Protein AF-A0A7J7K8N5-F1 (afdb_monomer_lite)

Radius of gyration: 15.42 Å; chains: 1; bounding box: 38×20×42 Å

Structure (mmCIF, N/CA/C/O backbone):
data_AF-A0A7J7K8N5-F1
#
_entry.id   AF-A0A7J7K8N5-F1
#
loop_
_atom_site.group_PDB
_atom_site.id
_atom_site.type_symbol
_atom_site.label_atom_id
_atom_site.label_alt_id
_atom_site.label_comp_id
_atom_site.label_asym_id
_atom_site.label_entity_id
_atom_site.label_seq_id
_atom_site.pdbx_PDB_ins_code
_atom_site.Cartn_x
_atom_site.Cartn_y
_atom_site.Cartn_z
_atom_site.occupancy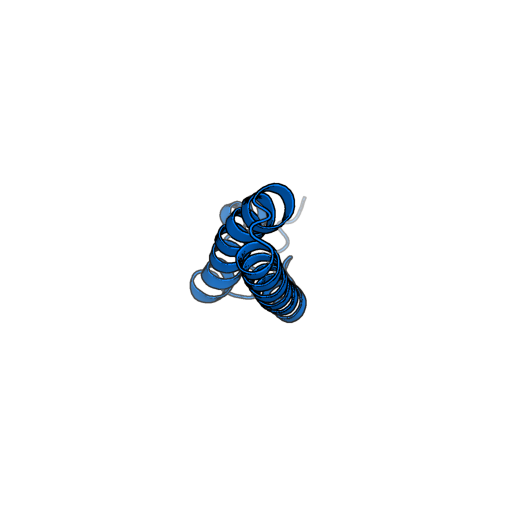
_atom_site.B_iso_or_equiv
_atom_site.auth_seq_id
_atom_site.auth_comp_id
_atom_site.auth_asym_id
_atom_site.auth_atom_id
_atom_site.pdbx_PDB_model_num
ATOM 1 N N . MET A 1 1 ? 4.294 4.928 -9.217 1.00 77.50 1 MET A N 1
ATOM 2 C CA . MET A 1 1 ? 3.467 4.026 -10.059 1.00 77.50 1 MET A CA 1
ATOM 3 C C . MET A 1 1 ? 3.449 4.451 -11.523 1.00 77.50 1 MET A C 1
ATOM 5 O O . MET A 1 1 ? 3.762 3.611 -12.350 1.00 77.50 1 MET A O 1
ATOM 9 N N . GLY A 1 2 ? 3.142 5.714 -11.860 1.00 84.56 2 GLY A N 1
ATOM 10 C CA . GLY A 1 2 ? 3.147 6.178 -13.262 1.00 84.56 2 GLY A CA 1
ATOM 11 C C . GLY A 1 2 ? 4.475 5.940 -13.997 1.00 84.56 2 GLY A C 1
ATOM 12 O O . GLY A 1 2 ? 4.469 5.457 -15.123 1.00 84.56 2 GLY A O 1
ATOM 13 N N . GLU A 1 3 ? 5.604 6.166 -13.320 1.00 84.62 3 GLU A N 1
ATOM 14 C CA . GLU A 1 3 ? 6.937 5.857 -13.852 1.00 84.62 3 GLU A CA 1
ATOM 15 C C . GLU A 1 3 ? 7.107 4.365 -14.171 1.00 84.62 3 GLU A C 1
ATOM 17 O O . GLU A 1 3 ? 7.440 4.035 -15.296 1.00 84.62 3 GLU A O 1
ATOM 22 N N . VAL A 1 4 ? 6.770 3.466 -13.239 1.00 85.62 4 VAL A N 1
ATOM 23 C CA . VAL A 1 4 ? 6.843 2.004 -13.439 1.00 85.62 4 VAL A CA 1
ATOM 24 C C . VAL A 1 4 ? 5.974 1.519 -14.596 1.00 85.62 4 VAL A C 1
ATOM 26 O O . VAL A 1 4 ? 6.367 0.624 -15.337 1.00 85.62 4 VAL A O 1
ATOM 29 N N . ILE A 1 5 ? 4.793 2.113 -14.787 1.00 85.38 5 ILE A N 1
ATOM 30 C CA . ILE A 1 5 ? 3.918 1.769 -15.916 1.00 85.38 5 ILE A CA 1
ATOM 31 C C . ILE A 1 5 ? 4.529 2.244 -17.244 1.00 85.38 5 ILE A C 1
ATOM 33 O O . ILE A 1 5 ? 4.414 1.536 -18.245 1.00 85.38 5 ILE A O 1
ATOM 37 N N . SER A 1 6 ? 5.182 3.411 -17.242 1.00 82.69 6 SER A N 1
ATOM 38 C CA . SER A 1 6 ? 5.843 4.003 -18.411 1.00 82.69 6 SER A CA 1
ATOM 39 C C . SER A 1 6 ? 7.116 3.244 -18.801 1.00 82.69 6 SER A C 1
ATOM 41 O O . SER A 1 6 ? 7.287 2.866 -19.956 1.00 82.69 6 SER A O 1
ATOM 43 N N . THR A 1 7 ? 7.978 2.948 -17.826 1.00 84.31 7 THR A N 1
ATOM 44 C CA . THR A 1 7 ? 9.255 2.246 -18.023 1.00 84.31 7 THR A CA 1
ATOM 45 C C . THR A 1 7 ? 9.103 0.730 -18.068 1.00 84.31 7 THR A C 1
ATOM 47 O O . THR A 1 7 ? 10.066 0.034 -18.386 1.00 84.31 7 THR A O 1
ATOM 50 N N . LYS A 1 8 ? 7.911 0.209 -17.737 1.00 83.25 8 LYS A N 1
ATOM 51 C CA . LYS A 1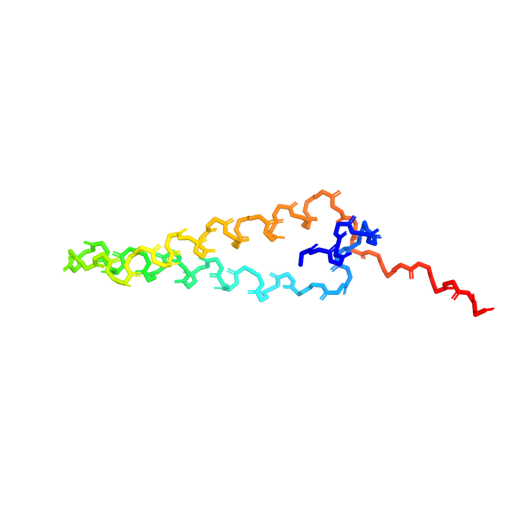 8 ? 7.617 -1.229 -17.628 1.00 83.25 8 LYS A CA 1
ATOM 52 C C . LYS A 1 8 ? 8.592 -1.954 -16.689 1.00 83.25 8 LYS A C 1
ATOM 54 O O . LYS A 1 8 ? 8.877 -3.133 -16.883 1.00 83.25 8 LYS A O 1
ATOM 59 N N . SER A 1 9 ? 9.103 -1.247 -15.680 1.00 82.00 9 SER A N 1
ATOM 60 C CA . SER A 1 9 ? 10.136 -1.722 -14.761 1.00 82.00 9 SER A CA 1
ATOM 61 C C . SER A 1 9 ? 9.855 -1.258 -13.339 1.00 82.00 9 SER A C 1
ATOM 63 O O . SER A 1 9 ? 9.550 -0.088 -13.107 1.00 82.00 9 SER A O 1
ATOM 65 N N . THR A 1 10 ? 10.015 -2.158 -12.368 1.00 86.81 10 THR A N 1
ATOM 66 C CA . THR A 1 10 ? 9.919 -1.818 -10.941 1.00 86.81 10 THR A CA 1
ATOM 67 C C . THR A 1 10 ? 11.250 -1.382 -10.329 1.00 86.81 10 THR A C 1
ATOM 69 O O . THR A 1 10 ? 11.338 -1.289 -9.109 1.00 86.81 10 THR A O 1
ATOM 72 N N . ALA A 1 11 ? 12.288 -1.111 -11.128 1.00 85.31 11 ALA A N 1
ATOM 73 C CA . ALA A 1 11 ? 13.618 -0.768 -10.616 1.00 85.31 11 ALA A CA 1
ATOM 74 C C . ALA A 1 11 ? 13.640 0.514 -9.759 1.00 85.31 11 ALA A C 1
ATOM 76 O O . ALA A 1 11 ? 14.490 0.651 -8.884 1.00 85.31 11 ALA A O 1
ATOM 77 N N . SER A 1 12 ? 12.695 1.437 -9.974 1.00 83.06 12 SER A N 1
ATOM 78 C CA . SER A 1 12 ? 12.544 2.646 -9.152 1.00 83.06 12 SER A CA 1
ATOM 79 C C . SER A 1 12 ? 11.745 2.426 -7.859 1.00 83.06 12 SER A C 1
ATOM 81 O O . SER A 1 12 ? 11.633 3.341 -7.044 1.00 83.06 12 SER A O 1
ATOM 83 N N . MET A 1 13 ? 11.184 1.231 -7.637 1.00 89.19 13 MET A N 1
ATOM 84 C CA . MET A 1 13 ? 10.376 0.909 -6.459 1.00 89.19 13 MET A CA 1
ATOM 85 C C . MET A 1 13 ? 11.114 -0.029 -5.494 1.00 89.19 13 MET A C 1
ATOM 87 O O . MET A 1 13 ? 11.743 -1.004 -5.896 1.00 89.19 13 MET A O 1
ATOM 91 N N . ASN A 1 14 ? 10.968 0.218 -4.187 1.00 90.25 14 ASN A N 1
ATOM 92 C CA . ASN A 1 14 ? 11.485 -0.661 -3.135 1.00 90.25 14 ASN A CA 1
ATOM 93 C C . ASN A 1 14 ? 10.387 -1.611 -2.630 1.00 90.25 14 ASN A C 1
ATOM 95 O O . ASN A 1 14 ? 9.417 -1.173 -2.010 1.00 90.25 14 ASN A O 1
ATOM 99 N N . PHE A 1 15 ? 10.570 -2.915 -2.859 1.00 88.94 15 PHE A N 1
ATOM 100 C CA . PHE A 1 15 ? 9.605 -3.949 -2.478 1.00 88.94 15 PHE A CA 1
ATOM 101 C C . PHE A 1 15 ? 9.312 -3.976 -0.971 1.00 88.94 15 PHE A C 1
ATOM 103 O O . PHE A 1 15 ? 8.149 -4.026 -0.574 1.00 88.94 15 PHE A O 1
ATOM 110 N N . ILE A 1 16 ? 10.349 -3.894 -0.130 1.00 91.44 16 ILE A N 1
ATOM 111 C CA . ILE A 1 16 ? 10.204 -3.954 1.332 1.00 91.44 16 ILE A CA 1
ATOM 112 C C . ILE A 1 16 ? 9.394 -2.762 1.834 1.00 91.44 16 ILE A C 1
ATOM 114 O O . ILE A 1 16 ? 8.519 -2.925 2.680 1.00 91.44 16 ILE A O 1
ATOM 118 N N . LEU A 1 17 ? 9.633 -1.576 1.272 1.00 92.62 17 LEU A N 1
ATOM 119 C CA . LEU A 1 17 ? 8.877 -0.381 1.630 1.00 92.62 17 LEU A CA 1
ATOM 120 C C . LEU A 1 17 ? 7.407 -0.488 1.198 1.00 92.62 17 LEU A C 1
ATOM 122 O O . LEU A 1 17 ? 6.516 -0.142 1.970 1.00 92.62 17 LEU A O 1
ATOM 126 N N . SER A 1 18 ? 7.135 -1.001 -0.006 1.00 93.56 18 SER A N 1
ATOM 127 C CA . SER A 1 18 ? 5.760 -1.248 -0.461 1.00 93.56 18 SER A CA 1
ATOM 128 C C . SER A 1 18 ? 5.032 -2.266 0.423 1.00 93.56 18 SER A C 1
ATOM 130 O O . SER A 1 18 ? 3.864 -2.053 0.753 1.00 93.56 18 SER A O 1
ATOM 132 N N . LEU A 1 19 ? 5.715 -3.327 0.861 1.00 94.75 19 LEU A N 1
ATOM 133 C CA . LEU A 1 19 ? 5.152 -4.315 1.781 1.00 94.75 19 LEU A CA 1
ATOM 134 C C . LEU A 1 19 ? 4.899 -3.723 3.175 1.00 94.75 19 LEU A C 1
ATOM 136 O O . LEU A 1 19 ? 3.828 -3.932 3.739 1.00 94.75 19 LEU A O 1
ATOM 140 N N . ALA A 1 20 ? 5.840 -2.943 3.708 1.00 96.94 20 ALA A N 1
ATOM 141 C CA . ALA A 1 20 ? 5.673 -2.255 4.986 1.00 96.94 20 ALA A CA 1
ATOM 142 C C . ALA A 1 20 ? 4.467 -1.303 4.959 1.00 96.94 20 ALA A C 1
ATOM 144 O O . ALA A 1 20 ? 3.655 -1.310 5.880 1.00 96.94 20 ALA A O 1
ATOM 145 N N . ASN A 1 21 ? 4.292 -0.552 3.868 1.00 95.88 21 ASN A N 1
ATOM 146 C CA . ASN A 1 21 ? 3.130 0.318 3.689 1.00 95.88 21 ASN A CA 1
ATOM 147 C C . ASN A 1 21 ? 1.811 -0.461 3.647 1.00 95.88 21 ASN A C 1
ATOM 149 O O . ASN A 1 21 ? 0.825 0.007 4.209 1.00 95.88 21 ASN A O 1
ATOM 153 N N . LEU A 1 22 ? 1.781 -1.646 3.024 1.00 97.44 22 LEU A N 1
ATOM 154 C CA . LEU A 1 22 ? 0.590 -2.499 3.051 1.00 97.44 22 LEU A CA 1
ATOM 155 C C . LEU A 1 22 ? 0.239 -2.911 4.487 1.00 97.44 22 LEU A C 1
ATOM 157 O O . LEU A 1 22 ? -0.919 -2.805 4.885 1.00 97.44 22 LEU A O 1
ATOM 161 N N . LEU A 1 23 ? 1.229 -3.364 5.261 1.00 97.75 23 LEU A N 1
ATOM 162 C CA . LEU A 1 23 ? 1.020 -3.799 6.644 1.00 97.75 23 LEU A CA 1
ATOM 163 C C . LEU A 1 23 ? 0.527 -2.651 7.529 1.00 97.75 23 LEU A C 1
ATOM 165 O O . LEU A 1 23 ? -0.446 -2.829 8.255 1.00 97.75 23 LEU A O 1
ATOM 169 N N . LEU A 1 24 ? 1.132 -1.467 7.403 1.00 97.38 24 LEU A N 1
ATOM 170 C CA . LEU A 1 24 ? 0.695 -0.269 8.122 1.00 97.38 24 LEU A CA 1
ATOM 171 C C . LEU A 1 24 ? -0.732 0.136 7.730 1.00 97.38 24 LEU A C 1
ATOM 173 O O . LEU A 1 24 ? -1.549 0.428 8.600 1.00 97.38 24 LEU A O 1
ATOM 177 N N . ALA A 1 25 ? -1.068 0.118 6.438 1.00 97.00 25 ALA A N 1
ATOM 178 C CA . ALA A 1 25 ? -2.420 0.433 5.985 1.00 97.00 25 ALA A CA 1
ATOM 179 C C . ALA A 1 25 ? -3.454 -0.559 6.544 1.00 97.00 25 ALA A C 1
ATOM 181 O O . ALA A 1 25 ? -4.540 -0.142 6.949 1.00 97.00 25 ALA A O 1
ATOM 182 N N . ILE A 1 26 ? -3.125 -1.857 6.603 1.00 97.88 26 ILE A N 1
ATOM 183 C CA . ILE A 1 26 ? -3.972 -2.884 7.231 1.00 97.88 26 ILE A CA 1
ATOM 184 C C . ILE A 1 26 ? -4.143 -2.588 8.722 1.00 97.88 26 ILE A C 1
ATOM 186 O O . ILE A 1 26 ? -5.277 -2.507 9.190 1.00 97.88 26 ILE A O 1
ATOM 190 N N . GLU A 1 27 ? -3.043 -2.388 9.449 1.00 98.19 27 GLU A N 1
ATOM 191 C CA . GLU A 1 27 ? -3.043 -2.101 10.887 1.00 98.19 27 GLU A CA 1
ATOM 192 C C . GLU A 1 27 ? -3.945 -0.908 11.217 1.00 98.19 27 GLU A C 1
ATOM 194 O O . GLU A 1 27 ? -4.868 -1.030 12.023 1.00 98.19 27 GLU A O 1
ATOM 199 N N . TRP A 1 28 ? -3.747 0.223 10.541 1.00 97.06 28 TRP A N 1
ATOM 200 C CA . TRP A 1 28 ? -4.516 1.438 10.793 1.00 97.06 28 TRP A CA 1
ATOM 201 C C . TRP A 1 28 ? -5.971 1.350 10.329 1.00 97.06 28 TRP A C 1
ATOM 203 O O . TRP A 1 28 ? -6.850 1.933 10.967 1.00 97.06 28 TRP A O 1
ATOM 213 N N . SER A 1 29 ? -6.254 0.607 9.256 1.00 95.62 29 SER A N 1
ATOM 214 C CA . SER A 1 29 ? -7.635 0.344 8.829 1.00 95.62 29 SER A CA 1
ATOM 215 C C . SER A 1 29 ? -8.385 -0.467 9.882 1.00 95.62 29 SER A C 1
ATOM 217 O O . SER A 1 29 ? -9.495 -0.103 10.270 1.00 95.62 29 SER A O 1
ATOM 219 N N . VAL A 1 30 ? -7.759 -1.538 10.377 1.00 97.00 30 VAL A N 1
ATOM 220 C CA . VAL A 1 30 ? -8.313 -2.406 11.423 1.00 97.00 30 VAL A CA 1
ATOM 221 C C . VAL A 1 30 ? -8.483 -1.626 12.726 1.00 97.00 30 VAL A C 1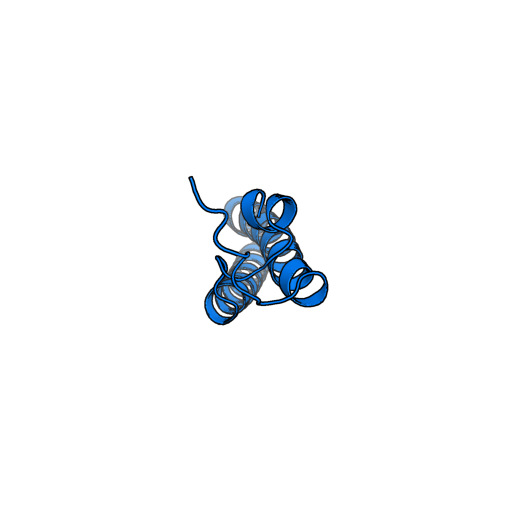
ATOM 223 O O . VAL A 1 30 ? -9.550 -1.672 13.336 1.00 97.00 30 VAL A O 1
ATOM 226 N N . TYR A 1 31 ? -7.478 -0.844 13.116 1.00 96.81 31 TYR A N 1
ATOM 227 C CA . TYR A 1 31 ? -7.535 0.025 14.288 1.00 96.81 31 TYR A CA 1
ATOM 228 C C . TYR A 1 31 ? -8.681 1.045 14.201 1.00 96.81 31 TYR A C 1
ATOM 230 O O . TYR A 1 31 ? -9.501 1.141 15.115 1.00 96.81 31 TYR A O 1
ATOM 238 N N . GLY A 1 32 ? -8.789 1.769 13.083 1.00 96.19 32 GLY A N 1
ATOM 239 C CA . GLY A 1 32 ? -9.860 2.740 12.859 1.00 96.19 32 GLY A CA 1
ATOM 240 C C . GLY A 1 32 ? -11.249 2.099 12.868 1.00 96.19 32 GLY A C 1
ATOM 241 O O . GLY A 1 32 ? -12.181 2.675 13.429 1.00 96.19 32 GLY A O 1
ATOM 242 N N . TYR A 1 33 ? -11.380 0.892 12.312 1.00 96.25 33 TYR A N 1
ATOM 243 C CA . TYR A 1 33 ? -12.623 0.122 12.344 1.00 96.25 33 TYR A CA 1
ATOM 244 C C . TYR A 1 33 ? -13.039 -0.237 13.775 1.00 96.25 33 TYR A C 1
ATOM 246 O O . TYR A 1 33 ? -14.183 0.014 1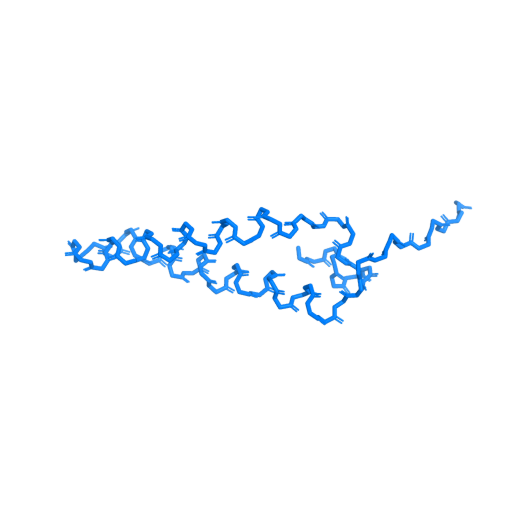4.152 1.00 96.25 33 TYR A O 1
ATOM 254 N N . PHE A 1 34 ? -12.116 -0.747 14.598 1.00 97.06 34 PHE A N 1
ATOM 255 C CA . PHE A 1 34 ? -12.410 -1.077 15.998 1.00 97.06 34 PHE A CA 1
ATOM 256 C C . PHE A 1 34 ? -12.786 0.143 16.843 1.00 97.06 34 PHE A C 1
ATOM 258 O O . PHE A 1 34 ? -13.579 0.021 17.773 1.00 97.06 34 PHE A O 1
ATOM 265 N N . LEU A 1 35 ? -12.267 1.322 16.503 1.00 96.38 35 LEU A N 1
ATOM 266 C CA . LEU A 1 35 ? -12.657 2.578 17.141 1.00 96.38 35 LEU A CA 1
ATOM 267 C C . LEU A 1 35 ? -13.960 3.180 16.596 1.00 96.38 35 LEU A C 1
ATOM 269 O O . LEU A 1 35 ? -14.390 4.222 17.088 1.00 96.38 35 LEU A O 1
ATOM 273 N N . GLY A 1 36 ? -14.563 2.595 15.556 1.00 95.00 36 GLY A N 1
ATOM 274 C CA . GLY A 1 36 ? -15.688 3.208 14.844 1.00 95.00 36 GLY A CA 1
ATOM 275 C C . GLY A 1 36 ? -15.326 4.552 14.198 1.00 95.00 36 GLY A C 1
ATOM 276 O O . GLY A 1 36 ? -16.199 5.386 13.964 1.00 95.00 36 GLY A O 1
ATOM 277 N N . ASN A 1 37 ? -14.038 4.794 13.929 1.00 94.31 37 ASN A N 1
ATOM 278 C CA . ASN A 1 37 ? -13.530 6.068 13.439 1.00 94.31 37 ASN A CA 1
ATOM 279 C C . ASN A 1 37 ? -13.232 6.003 11.936 1.00 94.31 37 ASN A C 1
ATOM 281 O O . ASN A 1 37 ? -12.137 5.638 11.499 1.00 94.31 37 ASN A O 1
ATOM 285 N N . MET A 1 38 ? -14.208 6.432 11.135 1.00 93.94 38 MET A N 1
ATOM 286 C CA . MET A 1 38 ? -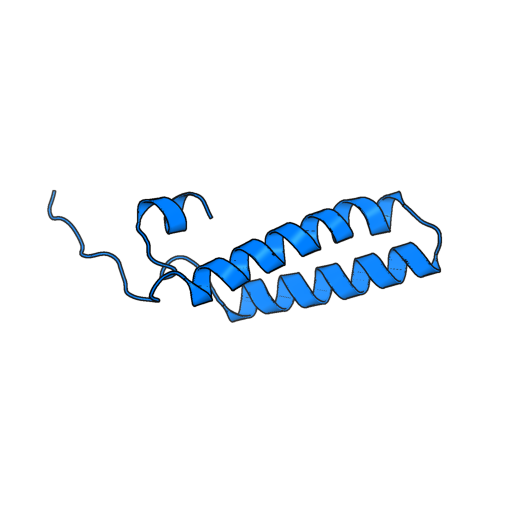14.090 6.492 9.674 1.00 93.94 38 MET A CA 1
ATOM 287 C C . MET A 1 38 ? -13.058 7.508 9.169 1.00 93.94 38 MET A C 1
ATOM 289 O O . MET A 1 38 ? -12.563 7.333 8.059 1.00 93.94 38 MET A O 1
ATOM 293 N N . PHE A 1 39 ? -12.667 8.514 9.959 1.00 95.19 39 PHE A N 1
ATOM 294 C CA . PHE A 1 39 ? -11.582 9.424 9.570 1.00 95.19 39 PHE A CA 1
ATOM 295 C C . PHE A 1 39 ? -10.212 8.748 9.617 1.00 95.19 39 PHE A C 1
ATOM 297 O O . PHE A 1 39 ? -9.317 9.139 8.875 1.00 95.19 39 PHE A O 1
ATOM 304 N N . VAL A 1 40 ? -10.056 7.714 10.448 1.00 94.38 40 VAL A N 1
ATOM 305 C CA . VAL A 1 40 ? -8.853 6.875 10.470 1.00 94.38 40 VAL A CA 1
ATOM 306 C C . VAL A 1 40 ? -8.990 5.738 9.460 1.00 94.38 40 VAL A C 1
ATOM 308 O O . VAL A 1 40 ? -8.102 5.548 8.633 1.00 94.38 40 VAL A O 1
ATOM 311 N N . ALA A 1 41 ? -10.108 5.007 9.469 1.00 94.50 41 ALA A N 1
ATOM 312 C CA . ALA A 1 41 ? -10.282 3.842 8.603 1.00 94.50 41 ALA A CA 1
ATOM 313 C C . ALA A 1 41 ? -10.366 4.210 7.110 1.00 94.50 41 ALA A C 1
ATOM 315 O O . ALA A 1 41 ? -9.737 3.558 6.285 1.00 94.50 41 ALA A O 1
ATOM 316 N N . GLY A 1 42 ? -11.094 5.272 6.753 1.00 95.69 42 GLY A N 1
ATOM 317 C CA . GLY A 1 42 ? -11.326 5.687 5.365 1.00 95.69 42 GLY A CA 1
ATOM 318 C C . GLY A 1 42 ? -10.046 5.890 4.542 1.00 95.69 42 GLY A C 1
ATOM 319 O O . GLY A 1 42 ? -9.860 5.189 3.543 1.00 95.69 42 GLY A O 1
ATOM 320 N N . PRO A 1 43 ? -9.135 6.803 4.934 1.00 95.62 43 PRO A N 1
ATOM 321 C CA . PRO A 1 43 ? -7.898 7.021 4.188 1.00 95.62 43 PRO A CA 1
ATOM 322 C C . PRO A 1 43 ? -6.967 5.802 4.211 1.00 95.62 43 PRO A C 1
ATOM 324 O O . PRO A 1 43 ? -6.298 5.546 3.213 1.00 95.62 43 PRO A O 1
ATOM 327 N N . ASN A 1 44 ? -6.942 5.019 5.295 1.00 96.12 44 ASN A N 1
ATOM 328 C CA . ASN A 1 44 ? -6.093 3.827 5.371 1.00 96.12 44 ASN A CA 1
ATOM 329 C C . ASN A 1 44 ? -6.595 2.693 4.475 1.00 96.12 44 ASN A C 1
ATOM 331 O O . ASN A 1 44 ? -5.779 2.039 3.833 1.00 96.12 44 ASN A O 1
ATOM 335 N N . VAL A 1 45 ? -7.912 2.524 4.327 1.00 95.19 45 VAL A N 1
ATOM 336 C CA . VAL A 1 45 ? -8.503 1.582 3.366 1.00 95.19 45 VAL A CA 1
ATOM 337 C C . VAL A 1 45 ? -8.151 1.984 1.932 1.00 95.19 45 VAL A C 1
ATOM 339 O O . VAL A 1 45 ? -7.760 1.132 1.135 1.00 95.19 45 VAL A O 1
ATOM 342 N N . LEU A 1 46 ? -8.204 3.279 1.601 1.00 96.50 46 LEU A N 1
ATOM 343 C CA . LEU A 1 46 ? -7.715 3.778 0.307 1.00 96.50 46 LEU A CA 1
ATOM 344 C C . LEU A 1 46 ? -6.215 3.505 0.123 1.00 96.50 46 LEU A C 1
ATOM 346 O O . LEU A 1 46 ? -5.801 3.033 -0.937 1.00 96.50 46 LEU A O 1
ATOM 350 N N . GLY A 1 47 ? -5.412 3.745 1.162 1.00 95.19 47 GLY A N 1
ATOM 351 C CA . GLY A 1 47 ? -3.988 3.407 1.188 1.00 95.19 47 GLY A CA 1
ATOM 352 C C . GLY A 1 47 ? -3.734 1.920 0.937 1.00 95.19 47 GLY A C 1
ATOM 353 O O . GLY A 1 47 ? -2.842 1.572 0.171 1.00 95.19 47 GLY A O 1
ATOM 354 N N . LEU A 1 48 ? -4.580 1.050 1.484 1.00 96.00 48 LEU A N 1
ATOM 355 C CA . LEU A 1 48 ? -4.527 -0.401 1.319 1.00 96.00 48 LEU A CA 1
ATOM 356 C C . LEU A 1 48 ? -4.664 -0.802 -0.155 1.00 96.00 48 LEU A C 1
ATOM 358 O O . LEU A 1 48 ? -3.839 -1.559 -0.667 1.00 96.00 48 LEU A O 1
ATOM 362 N N . PHE A 1 49 ? -5.637 -0.231 -0.874 1.00 96.50 49 PHE A N 1
ATOM 363 C CA . PHE A 1 49 ? -5.795 -0.461 -2.315 1.00 96.50 49 PHE A CA 1
ATOM 364 C C . PHE A 1 49 ? -4.589 0.034 -3.122 1.00 96.50 49 PHE A C 1
ATOM 366 O O . PHE A 1 49 ? -4.134 -0.653 -4.040 1.00 96.50 49 PHE A O 1
ATOM 373 N N . VAL A 1 50 ? -4.035 1.196 -2.767 1.00 94.94 50 VAL A N 1
ATOM 374 C CA . VAL A 1 50 ? -2.835 1.743 -3.419 1.00 94.94 50 VAL A CA 1
ATOM 375 C C . VAL A 1 50 ? -1.618 0.846 -3.180 1.00 94.94 50 VAL A C 1
ATOM 377 O O . VAL A 1 50 ? -0.878 0.559 -4.121 1.00 94.94 50 VAL A O 1
ATOM 380 N N . SER A 1 51 ? -1.414 0.362 -1.956 1.00 95.12 51 SER A N 1
ATOM 381 C CA . SER A 1 51 ? -0.313 -0.543 -1.609 1.00 95.12 51 SER A CA 1
ATOM 382 C C . SER A 1 51 ? -0.440 -1.904 -2.293 1.00 95.12 51 SER A C 1
ATOM 384 O O . SER A 1 51 ? 0.561 -2.437 -2.774 1.00 95.12 51 SER A O 1
ATOM 386 N N . ILE A 1 52 ? -1.657 -2.442 -2.422 1.00 95.75 52 ILE A N 1
ATOM 387 C CA . ILE A 1 52 ? -1.911 -3.653 -3.218 1.00 95.75 52 ILE A CA 1
ATOM 388 C C . ILE A 1 52 ? -1.545 -3.410 -4.682 1.00 95.75 52 ILE A C 1
ATOM 390 O O . ILE A 1 52 ? -0.841 -4.226 -5.273 1.00 95.75 52 ILE A O 1
ATOM 394 N N . ALA A 1 53 ? -1.965 -2.284 -5.266 1.00 94.19 53 ALA A N 1
ATOM 395 C CA . ALA A 1 53 ? -1.614 -1.948 -6.644 1.00 94.19 53 ALA A CA 1
ATOM 396 C C . ALA A 1 53 ? -0.090 -1.831 -6.830 1.00 94.19 53 ALA A C 1
ATOM 398 O O . ALA A 1 53 ? 0.449 -2.344 -7.808 1.00 94.19 53 ALA A O 1
ATOM 399 N N . GLN A 1 54 ? 0.623 -1.226 -5.874 1.00 92.69 54 GLN A N 1
ATOM 400 C CA . GLN A 1 54 ? 2.088 -1.165 -5.888 1.00 92.69 54 GLN A CA 1
ATOM 401 C C . GLN A 1 54 ? 2.738 -2.552 -5.867 1.00 92.69 54 GLN A C 1
ATOM 403 O O . GLN A 1 54 ? 3.659 -2.801 -6.641 1.00 92.69 54 GLN A O 1
ATOM 408 N N . LEU A 1 55 ? 2.264 -3.455 -5.009 1.00 93.94 55 LEU A N 1
ATOM 409 C CA . LEU A 1 55 ? 2.789 -4.819 -4.925 1.00 93.94 55 LEU A CA 1
ATOM 410 C C . LEU A 1 55 ? 2.438 -5.651 -6.163 1.00 93.94 55 LEU A C 1
ATOM 412 O O . LEU A 1 55 ? 3.272 -6.420 -6.635 1.00 93.94 55 LEU A O 1
ATOM 416 N N . ALA A 1 56 ? 1.258 -5.446 -6.749 1.00 93.50 56 ALA A N 1
ATOM 417 C CA . ALA A 1 56 ? 0.871 -6.090 -8.001 1.00 93.50 56 ALA A CA 1
ATOM 418 C C . ALA A 1 56 ? 1.806 -5.704 -9.160 1.00 93.50 56 ALA A C 1
ATOM 420 O O . ALA A 1 56 ? 2.131 -6.549 -9.993 1.00 93.50 56 ALA A O 1
ATOM 421 N N . LEU A 1 57 ? 2.307 -4.463 -9.197 1.00 90.75 57 LEU A N 1
ATOM 422 C CA . LEU A 1 57 ? 3.278 -4.040 -10.213 1.00 90.75 57 LEU A CA 1
ATOM 423 C C . LEU A 1 57 ? 4.590 -4.834 -10.145 1.00 90.75 57 LEU A C 1
ATOM 425 O O . LEU A 1 57 ? 5.151 -5.106 -11.199 1.00 90.75 57 LEU A O 1
ATOM 429 N N . PHE A 1 58 ? 5.046 -5.256 -8.959 1.00 89.62 58 PHE A N 1
ATOM 430 C CA . PHE A 1 58 ? 6.224 -6.133 -8.827 1.00 89.62 58 PHE A CA 1
ATOM 431 C C . PHE A 1 58 ? 5.998 -7.537 -9.392 1.00 89.62 58 PHE A C 1
ATOM 433 O O . PHE A 1 58 ? 6.956 -8.201 -9.775 1.00 89.62 58 PHE A O 1
ATOM 440 N N . TYR A 1 59 ? 4.748 -7.999 -9.434 1.00 87.00 59 TYR A N 1
ATOM 441 C CA . TYR A 1 59 ? 4.411 -9.287 -10.036 1.00 87.00 59 TYR A CA 1
ATOM 442 C C . TYR A 1 59 ? 4.311 -9.197 -11.564 1.00 87.00 59 TYR A C 1
ATOM 444 O O . TYR A 1 59 ? 4.645 -10.143 -12.270 1.00 87.00 59 TYR A O 1
ATOM 452 N N . VAL A 1 60 ? 3.844 -8.054 -12.077 1.00 88.62 60 VAL A N 1
ATOM 453 C CA . VAL A 1 60 ? 3.607 -7.840 -13.512 1.00 88.62 60 VAL A CA 1
ATOM 454 C C . VAL A 1 60 ? 4.863 -7.372 -14.250 1.00 88.62 60 VAL A C 1
ATOM 456 O O . VAL A 1 60 ? 5.075 -7.773 -15.394 1.00 88.62 60 VAL A O 1
ATOM 459 N N . TYR A 1 61 ? 5.682 -6.518 -13.632 1.00 87.25 61 TYR A N 1
ATOM 460 C CA . TYR A 1 61 ? 6.849 -5.913 -14.271 1.00 87.25 61 TYR A CA 1
ATOM 461 C C . TYR A 1 61 ? 8.164 -6.445 -13.693 1.00 87.25 61 TYR A C 1
ATOM 463 O O . TYR A 1 61 ? 8.286 -6.605 -12.479 1.00 87.25 61 TYR A O 1
A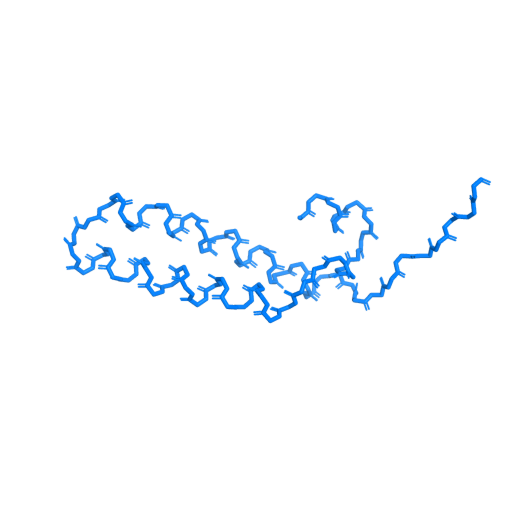TOM 471 N N . PRO A 1 62 ? 9.175 -6.692 -14.543 1.00 80.56 62 PRO A N 1
ATOM 472 C CA . PRO A 1 62 ? 10.475 -7.159 -14.093 1.00 80.56 62 PRO A CA 1
ATOM 473 C C . PRO A 1 62 ? 11.213 -6.083 -13.287 1.00 80.56 62 PRO A C 1
ATOM 475 O O . PRO A 1 62 ? 11.162 -4.887 -13.590 1.00 80.56 62 PRO A O 1
ATOM 478 N N . ASN A 1 63 ? 11.990 -6.529 -12.300 1.00 78.50 63 ASN A N 1
ATOM 479 C CA . ASN A 1 63 ? 12.909 -5.679 -11.547 1.00 78.50 63 ASN A CA 1
ATOM 480 C C . ASN A 1 63 ? 14.253 -5.554 -12.281 1.00 78.50 63 ASN A C 1
ATOM 482 O O . ASN A 1 63 ? 15.288 -6.023 -11.813 1.00 78.50 63 ASN A O 1
ATOM 486 N N . HIS A 1 64 ? 14.214 -5.006 -13.494 1.00 73.44 64 HIS A N 1
ATOM 487 C CA . HIS A 1 64 ? 15.403 -4.753 -14.304 1.00 73.44 64 HIS A CA 1
ATOM 488 C C . HIS A 1 64 ? 15.542 -3.247 -14.512 1.00 73.44 64 HIS A C 1
ATOM 490 O O . HIS A 1 64 ? 14.560 -2.620 -14.915 1.00 73.44 64 HIS A O 1
ATOM 496 N N . PRO A 1 65 ? 16.718 -2.643 -14.273 1.00 62.84 65 PRO A N 1
ATOM 497 C CA . PRO A 1 65 ? 16.956 -1.253 -14.643 1.00 62.84 65 PRO A CA 1
ATOM 498 C C . PRO A 1 65 ? 16.612 -1.059 -16.124 1.00 62.84 65 PRO A C 1
ATOM 500 O O . PRO A 1 65 ? 17.039 -1.859 -16.958 1.00 62.84 65 PRO A O 1
ATOM 503 N N . ALA A 1 66 ? 15.808 -0.044 -16.452 1.00 60.56 66 ALA A N 1
ATOM 504 C CA . ALA A 1 66 ? 15.520 0.271 -17.848 1.00 60.56 66 ALA A CA 1
ATOM 505 C C . ALA A 1 66 ? 16.849 0.516 -18.594 1.00 60.56 66 ALA A C 1
ATOM 507 O O . ALA A 1 66 ? 17.759 1.111 -18.006 1.00 60.56 66 ALA A O 1
ATOM 508 N N . PRO A 1 67 ? 16.998 0.065 -19.855 1.00 59.41 67 PRO A N 1
ATOM 509 C CA . PRO A 1 67 ? 18.196 0.350 -20.633 1.00 59.41 67 PRO A CA 1
ATOM 510 C C . PRO A 1 67 ? 18.420 1.862 -20.668 1.00 59.41 67 PRO A C 1
ATOM 512 O O . PRO A 1 67 ? 17.510 2.610 -21.025 1.00 59.41 67 PRO A O 1
ATOM 515 N N . VAL A 1 68 ? 19.612 2.311 -20.273 1.00 63.25 68 VAL A N 1
ATOM 516 C CA . VAL A 1 68 ? 20.007 3.718 -20.377 1.00 63.25 68 VAL A CA 1
ATOM 517 C C . VAL A 1 68 ? 20.036 4.058 -21.868 1.00 63.25 68 VAL A C 1
ATOM 519 O O . VAL A 1 68 ? 20.975 3.683 -22.568 1.00 63.25 68 VAL A O 1
ATOM 522 N N . LEU A 1 69 ? 18.981 4.693 -22.381 1.00 57.53 69 LEU A N 1
ATOM 523 C CA . LEU A 1 69 ? 18.995 5.249 -23.731 1.00 57.53 69 LEU A CA 1
ATOM 524 C C . LEU A 1 69 ? 20.042 6.376 -23.755 1.00 57.53 69 LEU A C 1
ATOM 526 O O . LEU A 1 69 ? 19.981 7.256 -22.891 1.00 57.53 69 LEU A O 1
ATOM 530 N N . PRO A 1 70 ? 21.025 6.344 -24.674 1.00 59.59 70 PRO A N 1
ATOM 531 C CA . PRO A 1 70 ? 21.970 7.443 -24.821 1.00 59.59 70 PRO A CA 1
ATOM 532 C C . PRO A 1 70 ? 21.244 8.732 -25.260 1.00 59.59 70 PRO A C 1
ATOM 534 O O . PRO A 1 70 ? 20.171 8.635 -25.866 1.00 59.59 70 PRO A O 1
ATOM 537 N N . PRO A 1 71 ? 21.803 9.910 -24.917 1.00 65.06 71 PRO A N 1
ATOM 538 C CA . PRO A 1 71 ? 21.216 11.220 -25.211 1.00 65.06 71 PRO A CA 1
ATOM 539 C C . PRO A 1 71 ? 21.128 11.533 -26.709 1.00 65.06 71 PRO A C 1
ATOM 541 O O . PRO A 1 71 ? 21.966 11.012 -27.482 1.00 65.06 71 PRO A O 1
#

Foldseek 3Di:
DVVCVVLLACQVPDLVVLVVQLVVLVVQLVVCVVVVHCVRNVVSVVSNVVSVVSNVSPVRGYNDPRPPDDD

pLDDT: mean 88.66, std 10.7, range [57.53, 98.19]

InterPro domains:
  IPR004316 Sugar transporter SWEET repeat [PF03083] (2-65)
  IPR047664 Sugar transporter SWEET [PTHR10791] (1-63)

Sequence (71 aa):
MGEVISTKSTASMNFILSLANLLLAIEWSVYGYFLGNMFVAGPNVLGLFVSIAQLALFYVYPNHPAPVLPP

Secondary structure (DSSP, 8-state):
-HHHHHHT--TTS-HHHHHHHHHHHHHHHHHHHHTT-HHHHHHHHHHHHHHHHHHHHHHHS---PPP----

Organism: Bugula neritina (NCBI:txid10212)